Protein AF-A0A6P4EEZ5-F1 (afdb_monomer_lite)

InterPro domains:
  IPR006170 Pheromone/general odorant binding protein [PF01395] (22-118)
  IPR006170 Pheromone/general odorant binding protein [SM00708] (23-122)
  IPR036728 Pheromone/general odorant binding protein superfamily [G3DSA:1.10.238.20] (18-121)
  IPR036728 Pheromone/general odorant binding protein superfamily [SSF47565] (22-122)

Foldseek 3Di:
DDPVVVCVVVVVPVPPQDPLVVQLVVLCVVLVHDPVLLVCQVVDPDGDLSSLVSLVSSCVSLPQDDPQAGDVCSQCSNCVQWFDPVLSVVLCVQQNPQGDDPPDPRPSVSSSSSVVSNPPDDLVGTDPVVNVVVVVVVVVVPPPDDDDDDDDDDDDDDDDDDDDDDDDDDDDDDDDDDD

pLDDT: mean 77.02, std 21.99, range [36.16, 98.31]

Secondary structure (DSSP, 8-state):
--HHHHHHHHHT-TTS---HHHHHHHHHHHHT--HHHHHTTTS-SS--HHHHHHHHHHHHHTTSEETTEEPTTHHHHHHTTTB-HHHHHHHHHHHTT----TT---TTHHHHHHHHHGGG--GGGB-HHHHHHHHHHHHGGG-S-------------------PPPPPP----PPPP--

Organism: Drosophila rhopaloa (NCBI:txid1041015)

Radius of gyration: 24.43 Å; chains: 1; bounding box: 67×71×56 Å

Structure (mmCIF, N/CA/C/O backbone):
data_AF-A0A6P4EEZ5-F1
#
_entry.id   AF-A0A6P4EEZ5-F1
#
loop_
_atom_site.group_PDB
_atom_site.id
_atom_site.type_symbol
_atom_site.label_atom_id
_atom_site.label_alt_id
_atom_site.label_comp_id
_atom_site.label_asym_id
_atom_site.label_entity_id
_atom_site.label_seq_id
_atom_site.pdbx_PDB_ins_code
_atom_site.Cartn_x
_atom_site.Cartn_y
_atom_site.Cartn_z
_atom_site.occupancy
_atom_site.B_iso_or_equiv
_atom_site.auth_seq_id
_atom_site.auth_comp_id
_atom_site.auth_asym_id
_atom_site.auth_atom_id
_atom_site.pdbx_PDB_model_num
ATOM 1 N N . MET A 1 1 ? -27.548 -25.640 -14.235 1.00 50.53 1 MET A N 1
ATOM 2 C CA . MET A 1 1 ? -26.537 -24.608 -13.908 1.00 50.53 1 MET A CA 1
ATOM 3 C C . MET A 1 1 ? -26.253 -24.701 -12.419 1.00 50.53 1 MET A C 1
ATOM 5 O O . MET A 1 1 ? -27.187 -24.552 -11.645 1.00 50.53 1 MET A O 1
ATOM 9 N N . ASN A 1 2 ? -25.023 -25.046 -12.028 1.00 48.66 2 ASN A N 1
ATOM 10 C CA . ASN A 1 2 ? -24.656 -25.268 -10.624 1.00 48.66 2 ASN A CA 1
ATOM 11 C C . ASN A 1 2 ? -24.406 -23.929 -9.915 1.00 48.66 2 ASN A C 1
ATOM 13 O O . ASN A 1 2 ? -23.847 -23.016 -10.519 1.00 48.66 2 ASN A O 1
ATOM 17 N N . LEU A 1 3 ? -24.751 -23.828 -8.626 1.00 54.31 3 LEU A N 1
ATOM 18 C CA . LEU A 1 3 ? -24.449 -22.664 -7.771 1.00 54.31 3 LEU A CA 1
ATOM 19 C C . LEU A 1 3 ? -22.949 -22.304 -7.799 1.00 54.31 3 LEU A C 1
ATOM 21 O O . LEU A 1 3 ? -22.576 -21.135 -7.785 1.00 54.31 3 LEU A O 1
ATOM 25 N N . ILE A 1 4 ? -22.098 -23.321 -7.961 1.00 59.88 4 ILE A N 1
ATOM 26 C CA . ILE A 1 4 ? -20.649 -23.190 -8.141 1.00 59.88 4 ILE A CA 1
ATOM 27 C C . ILE A 1 4 ? -20.324 -22.366 -9.400 1.00 59.88 4 ILE A C 1
ATOM 29 O O . ILE A 1 4 ? -19.475 -21.486 -9.359 1.00 59.88 4 ILE A O 1
ATOM 33 N N . THR A 1 5 ? -21.050 -22.556 -10.505 1.00 54.12 5 THR A N 1
ATOM 34 C CA . THR A 1 5 ? -20.857 -21.779 -11.741 1.00 54.12 5 THR A CA 1
ATOM 35 C C . THR A 1 5 ? -21.289 -20.313 -11.579 1.00 54.12 5 THR A C 1
ATOM 37 O O . THR A 1 5 ? -20.698 -19.435 -12.201 1.00 54.12 5 THR A O 1
ATOM 40 N N . PHE A 1 6 ? -22.265 -20.023 -10.709 1.00 55.06 6 PHE A N 1
ATOM 41 C CA . PHE A 1 6 ? -22.667 -18.648 -10.374 1.00 55.06 6 PHE A CA 1
ATOM 42 C C . PHE A 1 6 ? -21.609 -17.929 -9.518 1.00 55.06 6 PHE A C 1
ATOM 44 O O . PHE A 1 6 ? -21.312 -16.765 -9.774 1.00 55.06 6 PHE A O 1
ATOM 51 N N . LEU A 1 7 ? -20.975 -18.627 -8.566 1.00 53.38 7 LEU A N 1
ATOM 52 C CA . LEU A 1 7 ? -19.874 -18.075 -7.762 1.00 53.38 7 LEU A CA 1
ATOM 53 C C . LEU A 1 7 ? -18.633 -17.767 -8.610 1.00 53.38 7 LEU A C 1
ATOM 55 O O . LEU A 1 7 ? -18.016 -16.719 -8.434 1.00 53.38 7 LEU A O 1
ATOM 59 N N . PHE A 1 8 ? -18.314 -18.618 -9.589 1.00 50.34 8 PHE A N 1
ATOM 60 C CA . PHE A 1 8 ? -17.212 -18.353 -10.519 1.00 50.34 8 PHE A CA 1
ATOM 61 C C . PHE A 1 8 ? -17.483 -17.154 -11.446 1.00 50.34 8 PHE A C 1
ATOM 63 O O . PHE A 1 8 ? -16.554 -16.413 -11.756 1.00 50.34 8 PHE A O 1
ATOM 70 N N . LEU A 1 9 ? -18.736 -16.897 -11.843 1.00 48.44 9 LEU A N 1
ATOM 71 C CA . LEU A 1 9 ? -19.080 -15.738 -12.680 1.00 48.44 9 LEU A CA 1
ATOM 72 C C . LEU A 1 9 ? -19.162 -14.418 -11.893 1.00 48.44 9 LEU A C 1
ATOM 74 O O . LEU A 1 9 ? -18.797 -13.378 -12.434 1.00 48.44 9 LEU A O 1
ATOM 78 N N . VAL A 1 10 ? -19.554 -14.441 -10.613 1.00 53.16 10 VAL A N 1
ATOM 79 C CA . VAL A 1 10 ? -19.489 -13.248 -9.742 1.00 53.16 10 VAL A CA 1
ATOM 80 C C . VAL A 1 10 ? -18.044 -12.965 -9.293 1.00 53.16 10 VAL A C 1
ATOM 82 O O . VAL A 1 10 ? -17.652 -11.805 -9.182 1.00 53.16 10 VAL A O 1
ATOM 85 N N . GLY A 1 11 ? -17.217 -14.004 -9.115 1.00 47.53 11 GLY A N 1
ATOM 86 C CA . GLY A 1 11 ? -15.805 -13.880 -8.728 1.00 47.53 11 GLY A CA 1
ATOM 87 C C . GLY A 1 11 ? -14.852 -13.460 -9.856 1.00 47.53 11 GLY A C 1
ATOM 88 O O . GLY A 1 11 ? -13.824 -12.843 -9.589 1.00 47.53 11 GLY A O 1
ATOM 89 N N . ALA A 1 12 ? -15.189 -13.728 -11.122 1.00 48.31 12 ALA A N 1
ATOM 90 C CA . ALA A 1 12 ? -14.338 -13.392 -12.272 1.00 48.31 12 ALA A CA 1
ATOM 91 C C . ALA A 1 12 ? -14.431 -11.918 -12.737 1.00 48.31 12 ALA A C 1
ATOM 93 O O . ALA A 1 12 ? -13.610 -11.473 -13.543 1.00 48.31 12 ALA A O 1
ATOM 94 N N . PHE A 1 13 ? -15.401 -11.139 -12.236 1.00 45.22 13 PHE A N 1
ATOM 95 C CA . PHE A 1 13 ? -15.775 -9.835 -12.809 1.00 45.22 13 PHE A CA 1
ATOM 96 C C . PHE A 1 13 ? -15.353 -8.580 -12.027 1.00 45.22 13 PHE A C 1
ATOM 98 O O . PHE A 1 13 ? -15.665 -7.475 -12.466 1.00 45.22 13 PHE A O 1
ATOM 105 N N . ARG A 1 14 ? -14.547 -8.674 -10.959 1.00 50.09 14 ARG A N 1
ATOM 106 C CA . ARG A 1 14 ? -13.771 -7.500 -10.487 1.00 50.09 14 ARG A CA 1
ATOM 107 C C . ARG A 1 14 ? -12.444 -7.353 -11.247 1.00 50.09 14 ARG A C 1
ATOM 109 O O . ARG A 1 14 ? -11.395 -7.106 -10.666 1.00 50.09 14 ARG A O 1
ATOM 116 N N . THR A 1 15 ? -12.475 -7.537 -12.566 1.00 49.34 15 THR A N 1
ATOM 117 C CA . THR A 1 15 ? -11.348 -7.243 -13.471 1.00 49.34 15 THR A CA 1
ATOM 118 C C . THR A 1 15 ? -11.545 -5.950 -14.268 1.00 49.34 15 THR A C 1
ATOM 120 O O . THR A 1 15 ? -10.726 -5.620 -15.123 1.00 49.34 15 THR A O 1
ATOM 123 N N . ALA A 1 16 ? -12.567 -5.151 -13.952 1.00 48.56 16 ALA A N 1
ATOM 124 C CA . ALA A 1 16 ? -12.625 -3.769 -14.407 1.00 48.56 16 ALA A CA 1
ATOM 125 C C . ALA A 1 16 ? -11.563 -2.959 -13.653 1.00 48.56 16 ALA A C 1
ATOM 127 O O . ALA A 1 16 ? -11.504 -3.035 -12.430 1.00 48.56 16 ALA A O 1
ATOM 128 N N . PHE A 1 17 ? -10.714 -2.249 -14.401 1.00 50.34 17 PHE A N 1
ATOM 129 C CA . PHE A 1 17 ? -9.753 -1.248 -13.933 1.00 50.34 17 PHE A CA 1
ATOM 130 C C . PHE A 1 17 ? -10.047 -0.769 -12.510 1.00 50.34 17 PHE A C 1
ATOM 132 O O . PHE A 1 17 ? -11.058 -0.107 -12.282 1.00 50.34 17 PHE A O 1
ATOM 139 N N . VAL A 1 18 ? -9.171 -1.107 -11.562 1.00 60.31 18 VAL A N 1
ATOM 140 C CA . VAL A 1 18 ? -9.249 -0.530 -10.224 1.00 60.31 18 VAL A CA 1
ATOM 141 C C . VAL A 1 18 ? -9.113 0.981 -10.399 1.00 60.31 18 VAL A C 1
ATOM 143 O O . VAL A 1 18 ? -8.042 1.489 -10.729 1.00 60.31 18 VAL A O 1
ATOM 146 N N . GLU A 1 19 ? -10.213 1.711 -10.235 1.00 77.38 19 GLU A N 1
ATOM 147 C CA . GLU A 1 19 ? -10.189 3.164 -10.129 1.00 77.38 19 GLU A CA 1
ATOM 148 C C . GLU A 1 19 ? -9.621 3.499 -8.749 1.00 77.38 19 GLU A C 1
ATOM 150 O O . GLU A 1 19 ? -10.358 3.812 -7.813 1.00 77.38 19 GLU A O 1
ATOM 155 N N . SER A 1 20 ? -8.295 3.408 -8.606 1.00 79.75 20 SER A N 1
ATOM 156 C CA . SER A 1 20 ? -7.600 3.603 -7.328 1.00 79.75 20 SER A CA 1
ATOM 157 C C . SER A 1 20 ? -7.954 4.944 -6.675 1.00 79.75 20 SER A C 1
ATOM 159 O O . SER A 1 20 ? -7.924 5.056 -5.456 1.00 79.75 20 SER A O 1
ATOM 161 N N . GLY A 1 21 ? -8.356 5.948 -7.466 1.00 87.94 21 GLY A N 1
ATOM 162 C CA . GLY A 1 21 ? -8.919 7.205 -6.966 1.00 87.94 21 GLY A CA 1
ATOM 163 C C . GLY A 1 21 ? -10.206 7.020 -6.151 1.00 87.94 21 GLY A C 1
ATOM 164 O O . GLY A 1 21 ? -10.257 7.474 -5.011 1.00 87.94 21 GLY A O 1
ATOM 165 N N . LYS A 1 22 ? -11.203 6.296 -6.679 1.00 93.00 22 LYS A N 1
ATOM 166 C CA . LYS A 1 22 ? -12.474 6.045 -5.976 1.00 93.00 22 LYS A CA 1
ATOM 167 C C . LYS A 1 22 ? -12.292 5.126 -4.773 1.00 93.00 22 LYS A C 1
ATOM 169 O O . LYS A 1 22 ? -12.893 5.360 -3.730 1.00 93.00 22 LYS A O 1
ATOM 174 N N . VAL A 1 23 ? -11.427 4.113 -4.890 1.00 95.38 23 VAL A N 1
ATOM 175 C CA . VAL A 1 23 ? -11.086 3.231 -3.759 1.00 95.38 23 VAL A CA 1
ATOM 176 C C . VAL A 1 23 ? -10.428 4.030 -2.634 1.00 95.38 23 VAL A C 1
ATOM 178 O O . VAL A 1 23 ? -10.790 3.866 -1.473 1.00 95.38 23 VAL A O 1
ATOM 181 N N . LYS A 1 24 ? -9.510 4.945 -2.973 1.00 95.50 24 LYS A N 1
ATOM 182 C CA . LYS A 1 24 ? -8.890 5.846 -1.997 1.00 95.50 24 LYS A CA 1
ATOM 183 C C . LYS A 1 24 ? -9.943 6.693 -1.283 1.00 95.50 24 LYS A C 1
ATOM 185 O O . LYS A 1 24 ? -9.951 6.716 -0.062 1.00 95.50 24 LYS A O 1
ATOM 190 N N . GLU A 1 25 ? -10.819 7.373 -2.021 1.00 97.12 25 GLU A N 1
ATOM 191 C CA . GLU A 1 25 ? -11.867 8.229 -1.439 1.00 97.12 25 GLU A CA 1
ATOM 192 C C . GLU A 1 25 ? -12.805 7.451 -0.512 1.00 97.12 25 GLU A C 1
ATOM 194 O O . GLU A 1 25 ? -13.090 7.899 0.597 1.00 97.12 25 GLU A O 1
ATOM 199 N N . MET A 1 26 ? -13.218 6.253 -0.930 1.00 97.75 26 MET A N 1
ATOM 200 C CA . MET A 1 26 ? -14.022 5.349 -0.114 1.00 97.75 26 MET A CA 1
ATOM 201 C C . MET A 1 26 ? -13.308 4.973 1.192 1.00 97.75 26 MET A C 1
ATOM 203 O O . MET A 1 26 ? -13.906 5.085 2.257 1.00 97.75 26 MET A O 1
ATOM 207 N N . CYS A 1 27 ? -12.038 4.566 1.132 1.00 98.19 27 CYS A N 1
ATOM 208 C CA . CYS A 1 27 ? -11.290 4.162 2.324 1.00 98.19 27 CYS A CA 1
ATOM 209 C C . CYS A 1 27 ? -10.972 5.337 3.260 1.00 98.19 27 CYS A C 1
ATOM 211 O O . CYS A 1 27 ? -11.015 5.168 4.474 1.00 98.19 27 CYS A O 1
ATOM 213 N N . LEU A 1 28 ? -10.700 6.534 2.722 1.00 98.31 28 LEU A N 1
ATOM 214 C CA . LEU A 1 28 ? -10.557 7.753 3.531 1.00 98.31 28 LEU A CA 1
ATOM 215 C C . LEU A 1 28 ? -11.840 8.021 4.333 1.00 98.31 28 LEU A C 1
ATOM 217 O O . LEU A 1 28 ? -11.790 8.237 5.543 1.00 98.31 28 LEU A O 1
ATOM 221 N N . ALA A 1 29 ? -12.996 7.947 3.664 1.00 98.25 29 ALA A N 1
ATOM 222 C CA . ALA A 1 29 ? -14.293 8.147 4.298 1.00 98.25 29 ALA A CA 1
ATOM 223 C C . ALA A 1 29 ? -14.627 7.049 5.322 1.00 98.25 29 ALA A C 1
ATOM 225 O O . ALA A 1 29 ? -15.136 7.363 6.395 1.00 98.25 29 ALA A O 1
ATOM 226 N N . GLN A 1 30 ? -14.325 5.784 5.010 1.00 98.06 30 GLN A N 1
ATOM 227 C CA . GLN A 1 30 ? -14.596 4.638 5.882 1.00 98.06 30 GLN A CA 1
ATOM 228 C C . GLN A 1 30 ? -13.853 4.741 7.218 1.00 98.06 30 GLN A C 1
ATOM 230 O O . GLN A 1 30 ? -14.453 4.547 8.271 1.00 98.06 30 GLN A O 1
ATOM 235 N N . GLU A 1 31 ? -12.565 5.076 7.176 1.00 98.00 31 GLU A N 1
ATOM 236 C CA . GLU A 1 31 ? -11.726 5.149 8.379 1.00 98.00 31 GLU A CA 1
ATOM 237 C C . GLU A 1 31 ? -11.803 6.521 9.070 1.00 98.00 31 GLU A C 1
ATOM 239 O O . GLU A 1 31 ? -11.319 6.705 10.190 1.00 98.00 31 GLU A O 1
ATOM 244 N N . GLY A 1 32 ? -12.447 7.498 8.422 1.00 97.62 32 GLY A N 1
ATOM 245 C CA . GLY A 1 32 ? -12.582 8.858 8.931 1.00 97.62 32 GLY A CA 1
ATOM 246 C C . GLY A 1 32 ? -11.236 9.571 9.030 1.00 97.62 32 GLY A C 1
ATOM 247 O O . GLY A 1 32 ? -10.960 10.191 10.057 1.00 97.62 32 GLY A O 1
ATOM 248 N N . VAL A 1 33 ? -10.417 9.445 7.980 1.00 97.62 33 VAL A N 1
ATOM 249 C CA . VAL A 1 33 ? -9.110 10.102 7.830 1.00 97.62 33 VAL A CA 1
ATOM 250 C C . VAL A 1 33 ? -9.059 10.930 6.549 1.00 97.62 33 VAL A C 1
ATOM 252 O O . VAL A 1 33 ? -9.776 10.691 5.576 1.00 97.62 33 VAL A O 1
ATOM 255 N N . THR A 1 34 ? -8.178 11.914 6.539 1.00 97.31 34 THR A N 1
ATOM 256 C CA . THR A 1 34 ? -7.909 12.813 5.418 1.00 97.31 34 THR A CA 1
ATOM 257 C C . THR A 1 34 ? -6.721 12.329 4.590 1.00 97.31 34 THR A C 1
ATOM 259 O O . THR A 1 34 ? -5.876 11.549 5.040 1.00 97.31 34 THR A O 1
ATOM 262 N N . ALA A 1 35 ? -6.624 12.811 3.349 1.00 95.50 35 ALA A N 1
ATOM 263 C CA . ALA A 1 35 ? -5.474 12.510 2.500 1.00 95.50 35 ALA A CA 1
ATOM 264 C C . ALA A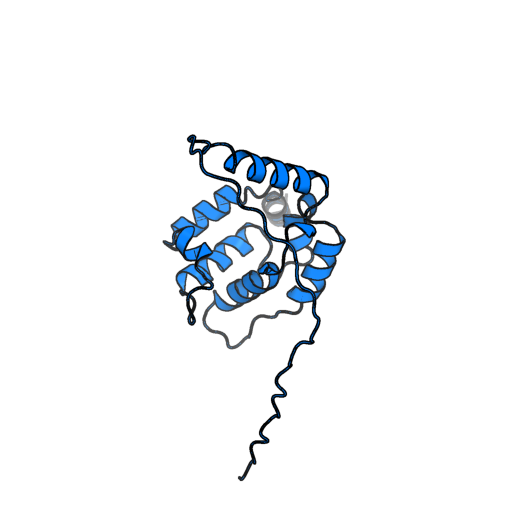 1 35 ? -4.169 13.078 3.090 1.00 95.50 35 ALA A C 1
ATOM 266 O O . ALA A 1 35 ? -3.097 12.497 2.912 1.00 95.50 35 ALA A O 1
ATOM 267 N N . GLU A 1 36 ? -4.263 14.204 3.794 1.00 94.56 36 GLU A N 1
ATOM 268 C CA . GLU A 1 36 ? -3.171 14.868 4.491 1.00 94.56 36 GLU A CA 1
ATOM 269 C C . GLU A 1 36 ? -2.635 14.016 5.643 1.00 94.56 36 GLU A C 1
ATOM 271 O O . GLU A 1 36 ? -1.420 13.855 5.742 1.00 94.56 36 GLU A O 1
ATOM 276 N N . GLU A 1 37 ? -3.507 13.414 6.455 1.00 94.62 37 GLU A N 1
ATOM 277 C CA . GLU A 1 37 ? -3.113 12.499 7.538 1.00 94.62 37 GLU A CA 1
ATOM 278 C C . GLU A 1 37 ? -2.392 11.261 6.988 1.00 94.62 37 GLU A C 1
ATOM 280 O O . GLU A 1 37 ? -1.296 10.927 7.440 1.00 94.62 37 GLU A O 1
ATOM 285 N N . VAL A 1 38 ? -2.926 10.644 5.928 1.00 94.62 38 VAL A N 1
ATOM 286 C CA . VAL A 1 38 ? -2.288 9.492 5.260 1.00 94.62 38 VAL A CA 1
ATOM 287 C C . VAL A 1 38 ? -0.930 9.860 4.648 1.00 94.62 38 VAL A C 1
ATOM 289 O O . VAL A 1 38 ? 0.008 9.055 4.644 1.00 94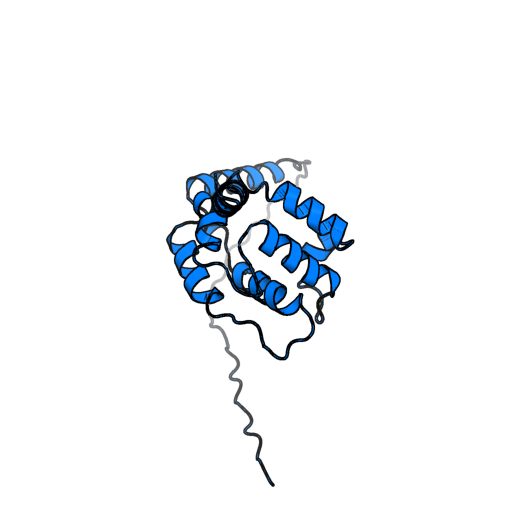.62 38 VAL A O 1
ATOM 292 N N . LYS A 1 39 ? -0.793 11.081 4.117 1.00 92.06 39 LYS A N 1
ATOM 293 C CA . LYS A 1 39 ? 0.475 11.591 3.573 1.00 92.06 39 LYS A CA 1
ATOM 294 C C . LYS A 1 39 ? 1.484 11.909 4.678 1.00 92.06 39 LYS A C 1
ATOM 296 O O . LYS A 1 39 ? 2.681 11.722 4.477 1.00 92.06 39 LYS A O 1
ATOM 301 N N . ALA A 1 40 ? 1.013 12.380 5.827 1.00 90.81 40 ALA A N 1
ATOM 302 C CA . ALA A 1 40 ? 1.827 12.723 6.988 1.00 90.81 40 ALA A CA 1
ATOM 303 C C . ALA A 1 40 ? 2.185 11.510 7.863 1.00 90.81 40 ALA A C 1
ATOM 305 O O . ALA A 1 40 ? 2.781 11.691 8.923 1.00 90.81 40 ALA A O 1
ATOM 306 N N . ARG A 1 41 ? 1.887 10.282 7.418 1.00 89.88 41 ARG A N 1
ATOM 307 C CA . ARG A 1 41 ? 2.106 9.039 8.176 1.00 89.88 41 ARG A CA 1
ATOM 308 C C . ARG A 1 41 ? 3.538 8.831 8.699 1.00 89.88 41 ARG A C 1
ATOM 310 O O . ARG A 1 41 ? 3.726 8.100 9.658 1.00 89.88 41 ARG A O 1
ATOM 317 N N . HIS A 1 42 ? 4.538 9.482 8.099 1.00 86.06 42 HIS A N 1
ATOM 318 C CA . HIS A 1 42 ? 5.951 9.423 8.515 1.00 86.06 42 HIS A CA 1
ATOM 319 C C . HIS A 1 42 ? 6.343 10.443 9.582 1.00 86.06 42 HIS A C 1
ATOM 321 O O . HIS A 1 42 ? 7.465 10.418 10.077 1.00 86.06 42 HIS A O 1
ATOM 327 N N . HIS A 1 43 ? 5.467 11.397 9.891 1.00 83.88 43 HIS A N 1
ATOM 328 C CA . HIS A 1 43 ? 5.772 12.476 10.827 1.00 83.88 43 HIS A CA 1
ATOM 329 C C . HIS A 1 43 ? 5.507 12.089 12.286 1.00 83.88 43 HIS A C 1
ATOM 331 O O . HIS A 1 43 ? 5.793 12.879 13.183 1.00 83.88 43 HIS A O 1
ATOM 337 N N . GLN A 1 44 ? 4.957 10.899 12.528 1.00 76.81 44 GLN A N 1
ATOM 338 C CA . GLN A 1 44 ? 4.636 10.394 13.856 1.00 76.81 44 GLN A CA 1
ATOM 339 C C . GLN A 1 44 ? 5.493 9.166 14.165 1.00 76.81 44 GLN A C 1
ATOM 341 O O . GLN A 1 44 ? 5.663 8.294 13.318 1.00 76.81 44 GLN A O 1
ATOM 346 N N . GLU A 1 45 ? 6.026 9.100 15.387 1.00 79.62 45 GLU A N 1
ATOM 347 C CA . GLU A 1 45 ? 6.771 7.928 15.875 1.00 79.62 45 GLU A CA 1
ATOM 348 C C . GLU A 1 45 ? 5.845 6.720 16.076 1.00 79.62 45 GLU A C 1
ATOM 350 O O . GLU A 1 45 ? 6.236 5.582 15.829 1.00 79.62 45 GLU A O 1
ATOM 355 N N . ILE A 1 46 ? 4.597 6.982 16.474 1.00 84.81 46 ILE A N 1
ATOM 356 C CA . ILE A 1 46 ? 3.539 5.985 16.619 1.00 84.81 46 ILE A CA 1
ATOM 357 C C . ILE A 1 46 ? 2.486 6.271 15.543 1.00 84.81 46 ILE A C 1
ATOM 359 O O . ILE A 1 46 ? 1.877 7.343 15.592 1.00 84.81 46 ILE A O 1
ATOM 363 N N . PRO A 1 47 ? 2.263 5.360 14.580 1.00 87.12 47 PRO A N 1
ATOM 364 C CA . PRO A 1 47 ? 1.263 5.561 13.538 1.00 87.12 47 PRO A CA 1
ATOM 365 C C . PRO A 1 47 ? -0.159 5.630 14.107 1.00 87.12 47 PRO A C 1
ATOM 367 O O . PRO A 1 47 ? -0.528 4.825 14.964 1.00 87.12 47 PRO A O 1
ATOM 370 N N . ASP A 1 48 ? -0.977 6.549 13.589 1.00 93.06 48 ASP A N 1
ATOM 371 C CA . ASP A 1 48 ? -2.408 6.602 13.900 1.00 93.06 48 ASP A CA 1
ATOM 372 C C . ASP A 1 48 ? -3.102 5.279 13.488 1.00 93.06 48 ASP A C 1
ATOM 374 O O . ASP A 1 48 ? -3.006 4.879 12.319 1.00 93.06 48 ASP A O 1
ATOM 378 N N . PRO A 1 49 ? -3.830 4.598 14.400 1.00 96.00 49 PRO A N 1
ATOM 379 C CA . PRO A 1 49 ? -4.527 3.347 14.094 1.00 96.00 49 PRO A CA 1
ATOM 380 C C . PRO A 1 49 ? -5.472 3.432 12.888 1.00 96.00 49 PRO A C 1
ATOM 382 O O . PRO A 1 49 ? -5.552 2.493 12.097 1.00 96.00 49 PRO A O 1
ATOM 385 N N . LYS A 1 50 ? -6.149 4.567 12.686 1.00 97.25 50 LYS A N 1
ATOM 386 C CA . LYS A 1 50 ? -7.043 4.768 11.538 1.00 97.25 50 LYS A CA 1
ATOM 387 C C . LYS A 1 50 ? -6.271 4.882 10.232 1.00 97.25 50 LYS A C 1
ATOM 389 O O . LYS A 1 50 ? -6.715 4.373 9.206 1.00 97.25 50 LYS A O 1
ATOM 394 N N . VAL A 1 51 ? -5.094 5.509 10.258 1.00 96.75 51 VAL A N 1
ATOM 395 C CA . VAL A 1 51 ? -4.217 5.578 9.080 1.00 96.75 51 VAL A CA 1
ATOM 396 C C . VAL A 1 51 ? -3.718 4.181 8.707 1.00 96.75 51 VAL A C 1
ATOM 398 O O . VAL A 1 51 ? -3.692 3.848 7.523 1.00 96.75 51 VAL A O 1
ATOM 401 N N . LYS A 1 52 ? -3.402 3.321 9.683 1.00 96.50 52 LYS A N 1
ATOM 402 C CA . LYS A 1 52 ? -3.075 1.908 9.412 1.00 96.50 52 LYS A CA 1
ATOM 403 C C . LYS A 1 52 ? -4.250 1.183 8.755 1.00 96.50 52 LYS A C 1
ATOM 405 O O . LYS A 1 52 ? -4.080 0.534 7.722 1.00 96.50 52 LYS A O 1
ATOM 410 N N . CYS A 1 53 ? -5.453 1.338 9.305 1.00 98.19 53 CYS A N 1
ATOM 411 C CA . CYS A 1 53 ? -6.646 0.693 8.757 1.00 98.19 53 CYS A CA 1
ATOM 412 C C . CYS A 1 53 ? -7.055 1.236 7.383 1.00 98.19 53 CYS A C 1
ATOM 414 O O . CYS A 1 53 ? -7.574 0.480 6.558 1.00 98.19 53 CYS A O 1
ATOM 416 N N . PHE A 1 54 ? -6.700 2.482 7.058 1.00 98.06 54 PHE A N 1
ATOM 417 C CA . PHE A 1 54 ? -6.836 2.995 5.697 1.00 98.06 54 PHE A CA 1
ATOM 418 C C . PHE A 1 54 ? -6.028 2.149 4.702 1.00 98.06 54 PHE A C 1
ATOM 420 O O . PHE A 1 54 ? -6.553 1.788 3.647 1.00 98.06 54 PHE A O 1
ATOM 427 N N . PHE A 1 55 ? -4.786 1.771 5.034 1.00 97.25 55 PHE A N 1
ATOM 428 C CA . PHE A 1 55 ? -3.974 0.917 4.159 1.00 97.25 55 PHE A CA 1
ATOM 429 C C . PHE A 1 55 ? -4.529 -0.491 4.037 1.00 97.25 55 PHE A C 1
ATOM 431 O O . PHE A 1 55 ? -4.493 -1.047 2.942 1.00 97.25 55 PHE A O 1
ATOM 438 N N . ARG A 1 56 ? -5.117 -1.042 5.102 1.00 97.88 56 ARG A N 1
ATOM 439 C CA . ARG A 1 56 ? -5.868 -2.296 5.000 1.00 97.88 56 ARG A CA 1
ATOM 440 C C . ARG A 1 56 ? -6.992 -2.189 3.976 1.00 97.88 56 ARG A C 1
ATOM 442 O O . ARG A 1 56 ? -6.982 -2.922 2.989 1.00 97.88 56 ARG A O 1
ATOM 449 N N . CYS A 1 57 ? -7.903 -1.234 4.169 1.00 98.25 57 CYS A N 1
ATOM 450 C CA . CYS A 1 57 ? -9.024 -1.013 3.259 1.00 98.25 57 CYS A CA 1
ATOM 451 C C . CYS A 1 57 ? -8.543 -0.836 1.815 1.00 98.25 57 CYS A C 1
ATOM 453 O O . CYS A 1 57 ? -9.065 -1.464 0.890 1.00 98.25 57 CYS A O 1
ATOM 455 N N . PHE A 1 58 ? -7.530 0.008 1.618 1.00 97.44 58 PHE A N 1
ATOM 456 C CA . PHE A 1 58 ? -7.047 0.361 0.294 1.00 97.44 58 PHE A CA 1
ATOM 457 C C . PHE A 1 58 ? -6.383 -0.828 -0.405 1.00 97.44 58 PHE A C 1
ATOM 459 O O . PHE A 1 58 ? -6.756 -1.158 -1.530 1.00 97.44 58 PHE A O 1
ATOM 466 N N . LEU A 1 59 ? -5.434 -1.497 0.255 1.00 96.69 59 LEU A N 1
ATOM 467 C CA . LEU A 1 59 ? -4.653 -2.577 -0.347 1.00 96.69 59 LEU A CA 1
ATOM 468 C C . LEU A 1 59 ? -5.490 -3.833 -0.629 1.00 96.69 59 LEU A C 1
ATOM 470 O O . LEU A 1 59 ? -5.267 -4.486 -1.651 1.00 96.69 59 LEU A O 1
ATOM 474 N N . GLU A 1 60 ? -6.484 -4.139 0.209 1.00 96.50 60 GLU A N 1
ATOM 475 C CA . GLU A 1 60 ? -7.446 -5.217 -0.057 1.00 96.50 60 GLU A CA 1
ATOM 476 C C . GLU A 1 60 ? -8.332 -4.882 -1.273 1.00 96.50 60 GLU A C 1
ATOM 478 O O . GLU A 1 60 ? -8.483 -5.692 -2.188 1.00 96.50 60 GLU A O 1
ATOM 483 N N . ASN A 1 61 ? -8.871 -3.657 -1.359 1.00 95.88 61 ASN A N 1
ATOM 484 C CA . ASN A 1 61 ? -9.795 -3.288 -2.441 1.00 95.88 61 ASN A CA 1
ATOM 485 C C . ASN A 1 61 ? -9.127 -3.120 -3.810 1.00 95.88 61 ASN A C 1
ATOM 487 O O . ASN A 1 61 ? -9.781 -3.334 -4.834 1.00 95.88 61 ASN A O 1
ATOM 491 N N . ILE A 1 62 ? -7.842 -2.757 -3.852 1.00 94.19 62 ILE A N 1
ATOM 492 C CA . ILE A 1 62 ? -7.073 -2.766 -5.105 1.00 94.19 62 ILE A CA 1
ATOM 493 C C . ILE A 1 62 ? -6.556 -4.168 -5.469 1.00 94.19 62 ILE A C 1
ATOM 495 O O . ILE A 1 62 ? -6.007 -4.346 -6.556 1.00 94.19 62 ILE A O 1
ATOM 499 N N . GLY A 1 63 ? -6.750 -5.162 -4.594 1.00 93.44 63 GLY A N 1
ATOM 500 C CA . GLY A 1 63 ? -6.374 -6.556 -4.824 1.00 93.44 63 GLY A CA 1
ATOM 501 C C . GLY A 1 63 ? -4.887 -6.851 -4.633 1.00 93.44 63 GLY A C 1
ATOM 502 O O . GLY A 1 63 ? -4.382 -7.790 -5.249 1.00 93.44 63 GLY A O 1
ATOM 503 N N . LEU A 1 64 ? -4.184 -6.049 -3.827 1.00 94.69 64 LEU A N 1
ATOM 504 C CA . LEU A 1 64 ? -2.798 -6.326 -3.443 1.00 94.69 64 LEU A CA 1
ATOM 505 C C . LEU A 1 64 ? -2.723 -7.264 -2.234 1.00 94.69 64 LEU A C 1
ATOM 507 O O . LEU A 1 64 ? -1.781 -8.046 -2.133 1.00 94.69 64 LEU A O 1
ATOM 511 N N . LEU A 1 65 ? -3.714 -7.197 -1.344 1.00 96.25 65 LEU A N 1
ATOM 512 C CA . LEU A 1 65 ? -3.824 -8.044 -0.160 1.00 96.25 65 LEU A CA 1
ATOM 513 C C . LEU A 1 65 ? -5.113 -8.865 -0.171 1.00 96.25 65 LEU A C 1
ATOM 515 O 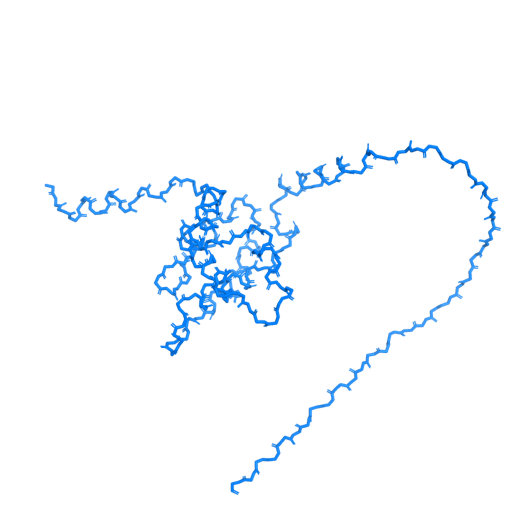O . LEU A 1 65 ? -6.148 -8.405 -0.653 1.00 96.25 65 LEU A O 1
ATOM 519 N N . ALA A 1 66 ? -5.042 -10.061 0.401 1.00 95.00 66 ALA A N 1
ATOM 520 C CA . ALA A 1 66 ? -6.189 -10.877 0.779 1.00 95.00 66 ALA A CA 1
ATOM 521 C C . ALA A 1 66 ? -5.785 -11.754 1.969 1.00 95.00 66 ALA A C 1
ATOM 523 O O . ALA A 1 66 ? -4.668 -12.258 1.991 1.00 95.00 66 ALA A O 1
ATOM 524 N N . ASP A 1 67 ? -6.668 -11.914 2.957 1.00 93.31 67 ASP A N 1
ATOM 525 C CA . ASP A 1 67 ? -6.473 -12.835 4.088 1.00 93.31 67 ASP A CA 1
ATOM 526 C C . ASP A 1 67 ? -5.123 -12.681 4.826 1.00 93.31 67 ASP A C 1
ATOM 528 O O . ASP A 1 67 ? -4.498 -13.662 5.214 1.00 93.31 67 ASP A O 1
ATOM 532 N N . ASN A 1 68 ? -4.670 -11.436 5.040 1.00 94.38 68 ASN A N 1
ATOM 533 C CA . ASN A 1 68 ? -3.356 -11.115 5.626 1.00 94.38 68 ASN A CA 1
ATOM 534 C C . ASN A 1 68 ? -2.153 -11.683 4.850 1.00 94.38 68 ASN A C 1
ATOM 536 O O . ASN A 1 68 ? -1.080 -11.914 5.410 1.00 94.38 68 ASN A O 1
ATOM 540 N N . GLU A 1 69 ? -2.305 -11.835 3.538 1.00 95.81 69 GLU A N 1
ATOM 541 C CA . GLU A 1 69 ? -1.239 -12.201 2.618 1.00 95.81 69 GLU A CA 1
ATOM 542 C C . GLU A 1 69 ? -1.176 -11.228 1.439 1.00 95.81 69 GLU A C 1
ATOM 544 O O . GLU A 1 69 ? -2.184 -10.667 1.000 1.00 95.81 69 GLU A O 1
ATOM 549 N N . ILE A 1 70 ? 0.032 -11.035 0.902 1.00 96.19 70 ILE A N 1
ATOM 550 C CA . ILE A 1 70 ? 0.201 -10.356 -0.383 1.00 96.19 70 ILE A CA 1
ATOM 551 C C . ILE A 1 70 ? -0.223 -11.319 -1.487 1.00 96.19 70 ILE A C 1
ATOM 553 O O . ILE A 1 70 ? 0.313 -12.423 -1.596 1.00 96.19 70 ILE A O 1
ATOM 557 N N . VAL A 1 71 ? -1.162 -10.884 -2.326 1.00 95.44 71 VAL A N 1
ATOM 558 C CA . VAL A 1 71 ? -1.646 -11.669 -3.463 1.00 95.44 71 VAL A CA 1
ATOM 559 C C . VAL A 1 71 ? -0.491 -11.866 -4.453 1.00 95.44 71 VAL A C 1
ATOM 561 O O . VAL A 1 71 ? 0.051 -10.872 -4.948 1.00 95.44 71 VAL A O 1
ATOM 564 N N . PRO A 1 72 ? -0.116 -13.112 -4.802 1.00 92.69 72 PRO A N 1
ATOM 565 C CA . PRO A 1 72 ? 0.943 -13.367 -5.776 1.00 92.69 72 PRO A CA 1
ATOM 566 C C . PRO A 1 72 ? 0.671 -12.670 -7.117 1.00 92.69 72 PRO A C 1
ATOM 568 O O . PRO A 1 72 ? -0.408 -12.812 -7.695 1.00 92.69 72 PRO A O 1
ATOM 571 N N . GLY A 1 73 ? 1.637 -11.886 -7.604 1.00 92.62 73 GLY A N 1
ATOM 572 C CA . GLY A 1 73 ? 1.498 -11.074 -8.821 1.00 92.62 73 GLY A CA 1
ATOM 573 C C . GLY A 1 73 ? 0.504 -9.907 -8.709 1.00 92.62 73 GLY A C 1
ATOM 574 O O . GLY A 1 73 ? 0.220 -9.235 -9.705 1.00 92.62 73 GLY A O 1
ATOM 575 N N . GLY A 1 74 ? -0.052 -9.647 -7.520 1.00 92.56 74 GLY A N 1
ATOM 576 C CA . GLY A 1 74 ? -0.970 -8.537 -7.271 1.00 92.56 74 GLY A CA 1
ATOM 577 C C . GLY A 1 74 ? -0.309 -7.184 -7.530 1.00 92.56 74 GLY A C 1
ATOM 578 O O . GLY A 1 74 ? -0.920 -6.307 -8.143 1.00 92.56 74 GLY A O 1
ATOM 579 N N . PHE A 1 75 ? 0.967 -7.037 -7.160 1.00 94.25 75 PHE A N 1
ATOM 580 C CA . PHE A 1 75 ? 1.722 -5.807 -7.386 1.00 94.25 75 PHE A CA 1
ATOM 581 C C . PHE A 1 75 ? 1.911 -5.534 -8.881 1.00 94.25 75 PHE A C 1
ATOM 583 O O . PHE A 1 75 ? 1.524 -4.464 -9.365 1.00 94.25 75 PHE A O 1
ATOM 590 N N . ALA A 1 76 ? 2.386 -6.527 -9.641 1.00 94.12 76 ALA A N 1
ATOM 591 C CA . ALA A 1 76 ? 2.463 -6.459 -11.099 1.00 94.12 76 ALA A CA 1
ATOM 592 C C . ALA A 1 76 ? 1.106 -6.137 -11.750 1.00 94.12 76 ALA A C 1
ATOM 594 O O . ALA A 1 76 ? 1.024 -5.315 -12.665 1.00 94.12 76 ALA A O 1
ATOM 595 N N . LYS A 1 77 ? 0.014 -6.738 -11.265 1.00 92.81 77 LYS A N 1
ATOM 596 C CA . LYS A 1 77 ? -1.337 -6.508 -11.799 1.00 92.81 77 LYS A CA 1
ATOM 597 C C . LYS A 1 77 ? -1.816 -5.068 -11.592 1.00 92.81 77 LYS A C 1
ATOM 599 O O . LYS A 1 77 ? -2.420 -4.497 -12.502 1.00 92.81 77 LYS A O 1
ATOM 604 N N . VAL A 1 78 ? -1.558 -4.489 -10.420 1.00 91.75 78 VAL A N 1
ATOM 605 C CA . VAL A 1 78 ? -1.984 -3.122 -10.077 1.00 91.75 78 VAL A CA 1
ATOM 606 C C . VAL A 1 78 ? -1.088 -2.077 -10.744 1.00 91.75 78 VAL A C 1
ATOM 608 O O . VAL A 1 78 ? -1.587 -1.116 -11.330 1.00 91.75 78 VAL A O 1
ATOM 611 N N . PHE A 1 79 ? 0.232 -2.266 -10.697 1.00 91.69 79 PHE A N 1
ATOM 612 C CA . PHE A 1 79 ? 1.202 -1.232 -11.064 1.00 91.69 79 PHE A CA 1
ATOM 613 C C . PHE A 1 79 ? 1.941 -1.487 -12.377 1.00 91.69 79 PHE A C 1
ATOM 615 O O . PHE A 1 79 ? 2.649 -0.599 -12.847 1.00 91.69 79 PHE A O 1
ATOM 622 N N . GLY A 1 8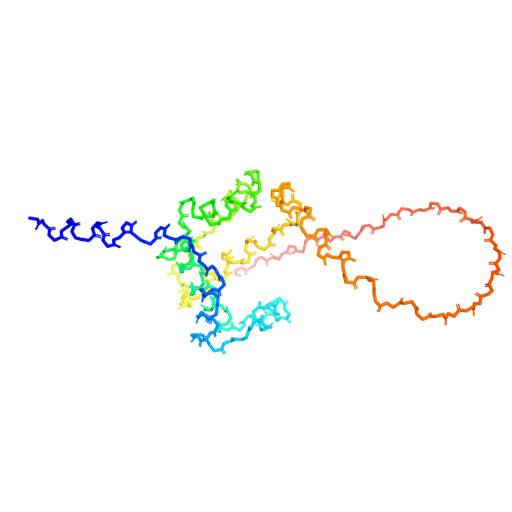0 ? 1.754 -2.636 -13.028 1.00 91.50 80 GLY A N 1
ATOM 623 C CA . GLY A 1 80 ? 2.523 -3.030 -14.213 1.00 91.50 80 GLY A CA 1
ATOM 624 C C . GLY A 1 80 ? 2.382 -2.085 -15.407 1.00 91.50 80 GLY A C 1
ATOM 625 O O . GLY A 1 80 ? 3.285 -1.998 -16.229 1.00 91.50 80 GLY A O 1
ATOM 626 N N . LYS A 1 81 ? 1.300 -1.301 -15.501 1.00 91.12 81 LYS A N 1
ATOM 627 C CA . LYS A 1 81 ? 1.156 -0.258 -16.540 1.00 91.12 81 LYS A CA 1
ATOM 628 C C . LYS A 1 81 ? 1.939 1.025 -16.231 1.00 91.12 81 LYS A C 1
ATOM 630 O O . LYS A 1 81 ? 2.136 1.844 -17.126 1.00 91.12 81 LYS A O 1
ATOM 635 N N . ILE A 1 82 ? 2.350 1.203 -14.977 1.00 91.38 82 ILE A N 1
ATOM 636 C CA . ILE A 1 82 ? 2.955 2.425 -14.441 1.00 91.38 82 ILE A CA 1
ATOM 637 C C . ILE A 1 82 ? 4.455 2.240 -14.216 1.00 91.38 82 ILE A C 1
ATOM 639 O O . ILE A 1 82 ? 5.243 3.100 -14.607 1.00 91.38 82 ILE A O 1
ATOM 643 N N . LEU A 1 83 ? 4.841 1.118 -13.614 1.00 93.56 83 LEU A N 1
ATOM 644 C CA . LEU A 1 83 ? 6.216 0.800 -13.246 1.00 93.56 83 LEU A CA 1
ATOM 645 C C . LEU A 1 83 ? 6.911 -0.038 -14.322 1.00 93.56 83 LEU A C 1
ATOM 647 O O . LEU A 1 83 ? 6.253 -0.750 -15.086 1.00 93.56 83 LEU A O 1
ATOM 651 N N . SER A 1 84 ? 8.235 0.086 -14.399 1.00 95.56 84 SER A N 1
ATOM 652 C CA . SER A 1 84 ? 9.069 -0.787 -15.224 1.00 95.56 84 SER A CA 1
ATOM 653 C C . SER A 1 84 ? 9.076 -2.212 -14.673 1.00 95.56 84 SER A C 1
ATOM 655 O O . SER A 1 84 ? 8.824 -2.425 -13.486 1.00 95.56 84 SER A O 1
ATOM 657 N N . ASP A 1 85 ? 9.368 -3.184 -15.534 1.00 95.69 85 ASP A N 1
ATOM 658 C CA . ASP A 1 85 ? 9.355 -4.595 -15.143 1.00 95.69 85 ASP A CA 1
ATOM 659 C C . ASP A 1 85 ? 10.432 -4.877 -14.077 1.00 95.69 85 ASP A C 1
ATOM 661 O O . ASP A 1 85 ? 10.168 -5.589 -13.113 1.00 95.69 85 ASP A O 1
ATOM 665 N N . GLU A 1 86 ? 11.586 -4.201 -14.151 1.00 95.69 86 GLU A N 1
ATOM 666 C CA . GLU A 1 86 ? 12.654 -4.306 -13.145 1.00 95.69 86 GLU A CA 1
ATOM 667 C C . GLU A 1 86 ? 12.221 -3.762 -11.775 1.00 95.69 86 GLU A C 1
ATOM 669 O O . GLU A 1 86 ? 12.622 -4.271 -10.728 1.00 95.69 86 GLU A O 1
ATOM 674 N N . ALA A 1 87 ? 11.404 -2.704 -11.755 1.00 96.00 87 ALA A N 1
ATOM 675 C CA . ALA A 1 87 ? 10.879 -2.158 -10.511 1.00 96.00 87 ALA A CA 1
ATOM 676 C C . ALA A 1 87 ? 9.818 -3.071 -9.888 1.00 96.00 87 ALA A C 1
ATOM 678 O O . ALA A 1 87 ? 9.797 -3.200 -8.665 1.00 96.00 87 ALA A O 1
ATOM 679 N N . ILE A 1 88 ? 8.972 -3.699 -10.713 1.00 96.56 88 ILE A N 1
ATOM 680 C CA . ILE A 1 88 ? 8.013 -4.716 -10.266 1.00 96.56 88 ILE A CA 1
ATOM 681 C C . ILE A 1 88 ? 8.754 -5.901 -9.648 1.00 96.56 88 ILE A C 1
ATOM 683 O O . ILE A 1 88 ? 8.473 -6.242 -8.504 1.00 96.56 88 ILE A O 1
ATOM 687 N N . GLU A 1 89 ? 9.726 -6.475 -10.362 1.00 95.94 89 GLU A N 1
ATOM 688 C CA . GLU A 1 89 ? 10.484 -7.644 -9.902 1.00 95.94 89 GLU A CA 1
ATOM 689 C C . GLU A 1 89 ? 11.194 -7.371 -8.574 1.00 95.94 89 GLU A C 1
ATOM 691 O O . GLU A 1 89 ? 11.026 -8.126 -7.618 1.00 95.94 89 GLU A O 1
ATOM 696 N N . ARG A 1 90 ? 11.912 -6.245 -8.476 1.00 95.06 90 ARG A N 1
ATOM 697 C CA . ARG A 1 90 ? 12.579 -5.832 -7.234 1.00 95.06 90 ARG A CA 1
ATOM 698 C C . ARG A 1 90 ? 11.597 -5.712 -6.069 1.00 95.06 90 ARG A C 1
ATOM 700 O O . ARG A 1 90 ? 11.865 -6.212 -4.985 1.00 95.06 90 ARG A O 1
ATOM 707 N N . MET A 1 91 ? 10.469 -5.038 -6.280 1.00 95.31 91 MET A N 1
ATOM 708 C CA . MET A 1 91 ? 9.483 -4.804 -5.224 1.00 95.31 91 MET A CA 1
ATOM 709 C C . MET A 1 91 ? 8.789 -6.093 -4.785 1.00 95.31 91 MET A C 1
ATOM 711 O O . MET A 1 91 ? 8.596 -6.305 -3.592 1.00 95.31 91 MET A O 1
ATOM 715 N N . GLU A 1 92 ? 8.444 -6.975 -5.722 1.00 94.12 92 GLU A N 1
ATOM 716 C CA . GLU A 1 92 ? 7.879 -8.283 -5.388 1.00 94.12 92 GLU A CA 1
ATOM 717 C C . GLU A 1 92 ? 8.902 -9.164 -4.659 1.00 94.12 92 GLU A C 1
ATOM 719 O O . GLU A 1 92 ? 8.536 -9.846 -3.703 1.00 94.12 92 GLU A O 1
ATOM 724 N N . GLN A 1 93 ? 10.179 -9.116 -5.044 1.00 94.19 93 GLN A N 1
ATOM 725 C CA . GLN A 1 93 ? 11.248 -9.828 -4.346 1.00 94.19 93 GLN A CA 1
ATOM 726 C C . GLN A 1 93 ? 11.437 -9.320 -2.909 1.00 94.19 93 GLN A C 1
ATOM 728 O O . GLN A 1 93 ? 11.532 -10.129 -1.985 1.00 94.19 93 GLN A O 1
ATOM 733 N N . ASP A 1 94 ? 11.471 -8.001 -2.719 1.00 92.19 94 ASP A N 1
ATOM 734 C CA . ASP A 1 94 ? 11.740 -7.386 -1.418 1.00 92.19 94 ASP A CA 1
ATOM 735 C C . ASP A 1 94 ? 10.526 -7.488 -0.476 1.00 92.19 94 ASP A C 1
ATOM 737 O O . ASP A 1 94 ? 10.668 -7.846 0.696 1.00 92.19 94 ASP A O 1
ATOM 741 N N . CYS A 1 95 ? 9.314 -7.216 -0.973 1.00 95.50 95 CYS A N 1
ATOM 742 C CA . CYS A 1 95 ? 8.127 -7.066 -0.129 1.00 95.50 95 CYS A CA 1
ATOM 743 C C . CYS A 1 95 ? 7.324 -8.355 0.076 1.00 95.50 95 CYS A C 1
ATOM 745 O O . CYS A 1 95 ? 6.711 -8.509 1.133 1.00 95.50 95 CYS A O 1
ATOM 747 N N . ASN A 1 96 ? 7.350 -9.326 -0.849 1.00 93.56 96 ASN A N 1
ATOM 748 C CA . ASN A 1 96 ? 6.599 -10.585 -0.666 1.00 93.56 96 ASN A CA 1
ATOM 749 C C . ASN A 1 96 ? 7.185 -11.491 0.434 1.00 93.56 96 ASN A C 1
ATOM 751 O O . ASN A 1 96 ? 6.555 -12.478 0.839 1.00 93.56 96 ASN A O 1
ATOM 755 N N . ALA A 1 97 ? 8.379 -11.158 0.930 1.00 92.69 97 ALA A N 1
ATOM 756 C CA . ALA A 1 97 ? 8.994 -11.794 2.087 1.00 92.69 97 ALA A CA 1
ATOM 757 C C . ALA A 1 97 ? 8.301 -11.429 3.414 1.00 92.69 97 ALA A C 1
ATOM 759 O O . ALA A 1 97 ? 8.431 -12.176 4.385 1.00 92.69 97 ALA A O 1
ATOM 760 N N . ILE A 1 98 ? 7.551 -10.322 3.468 1.00 94.19 98 ILE A N 1
ATOM 761 C CA . ILE A 1 98 ? 6.816 -9.902 4.667 1.00 94.19 98 ILE A CA 1
ATOM 762 C C . ILE A 1 98 ? 5.667 -10.882 4.919 1.00 94.19 98 ILE A C 1
ATOM 764 O O . ILE A 1 98 ? 4.914 -11.236 4.009 1.00 94.19 98 ILE A O 1
ATOM 768 N N . LYS A 1 99 ? 5.531 -11.319 6.172 1.00 95.06 99 LYS A N 1
ATOM 769 C CA . LYS A 1 99 ? 4.461 -12.204 6.644 1.00 95.06 99 LYS A CA 1
ATOM 770 C C . LYS A 1 99 ? 3.763 -11.569 7.836 1.00 95.06 99 LYS A C 1
ATOM 772 O O . LYS A 1 99 ? 4.404 -10.867 8.615 1.00 95.06 99 LYS A O 1
ATOM 777 N N . ALA A 1 100 ? 2.464 -11.818 7.962 1.00 95.88 100 ALA A N 1
ATOM 778 C CA . ALA A 1 100 ? 1.720 -11.436 9.150 1.00 95.88 100 ALA A CA 1
ATOM 779 C C . ALA A 1 100 ? 2.265 -12.184 10.376 1.00 95.88 100 ALA A C 1
ATOM 781 O O . ALA A 1 100 ? 2.570 -13.377 10.293 1.00 95.88 100 ALA A 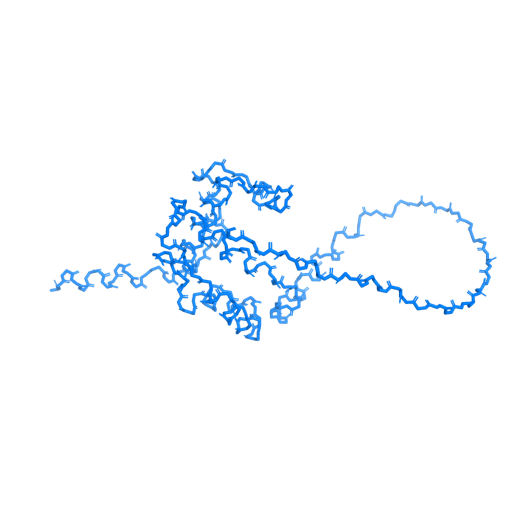O 1
ATOM 782 N N . ASP A 1 101 ? 2.388 -11.489 11.506 1.00 96.38 101 ASP A N 1
ATOM 783 C CA . ASP A 1 101 ? 2.677 -12.133 12.786 1.00 96.38 101 ASP A CA 1
ATOM 784 C C . ASP A 1 101 ? 1.385 -12.793 13.299 1.00 96.38 101 ASP A C 1
ATOM 786 O O . ASP A 1 101 ? 0.378 -12.103 13.466 1.00 96.38 101 ASP A O 1
ATOM 790 N N . PRO A 1 102 ? 1.373 -14.114 13.557 1.00 94.50 102 PRO A N 1
ATOM 791 C CA . PRO A 1 102 ? 0.181 -14.805 14.048 1.00 94.50 102 PRO A CA 1
ATOM 792 C C . PRO A 1 102 ? -0.267 -14.361 15.451 1.00 94.50 102 PRO A C 1
ATOM 794 O O . PRO A 1 102 ? -1.373 -14.708 15.861 1.00 94.50 102 PRO A O 1
ATOM 797 N N . ASN A 1 103 ? 0.573 -13.640 16.198 1.00 96.38 103 ASN A N 1
ATOM 798 C CA . ASN A 1 103 ? 0.255 -13.122 17.531 1.00 96.38 103 ASN A CA 1
ATOM 799 C C . ASN A 1 103 ? -0.166 -11.648 17.513 1.00 96.38 103 ASN A C 1
ATOM 801 O O . ASN A 1 103 ? -0.512 -11.104 18.565 1.00 96.38 103 ASN A O 1
ATOM 805 N N . GLU A 1 104 ? -0.112 -10.999 16.351 1.00 95.62 104 GLU A N 1
ATOM 806 C CA . GLU A 1 104 ? -0.549 -9.619 16.211 1.00 95.62 104 GLU A CA 1
ATOM 807 C C . GLU A 1 104 ? -2.074 -9.538 16.332 1.00 95.62 104 GLU A C 1
ATOM 809 O O . GLU A 1 104 ? -2.820 -10.288 15.700 1.00 95.62 104 GLU A O 1
ATOM 814 N N . GLN A 1 105 ? -2.533 -8.629 17.188 1.00 95.44 105 GLN A N 1
ATOM 815 C CA . GLN A 1 105 ? -3.949 -8.436 17.492 1.00 95.44 105 GLN A CA 1
ATOM 816 C C . GLN A 1 105 ? -4.553 -7.292 16.679 1.00 95.44 105 GLN A C 1
ATOM 818 O O . GLN A 1 105 ? -5.769 -7.270 16.488 1.00 95.44 105 GLN A O 1
ATOM 823 N N . ASP A 1 106 ? -3.734 -6.350 16.202 1.00 95.50 106 ASP A N 1
ATOM 824 C CA . ASP A 1 106 ? -4.188 -5.289 15.311 1.00 95.50 106 ASP A CA 1
ATOM 825 C C . ASP A 1 106 ? -4.278 -5.808 13.862 1.00 95.50 106 ASP A C 1
ATOM 827 O O . ASP A 1 106 ? -3.254 -6.004 13.199 1.00 95.50 106 ASP A O 1
ATOM 831 N N . PRO A 1 107 ? -5.492 -5.978 13.303 1.00 95.44 107 PRO A N 1
ATOM 832 C CA . PRO A 1 107 ? -5.652 -6.487 11.946 1.00 95.44 107 PRO A CA 1
ATOM 833 C C . PRO A 1 107 ? -5.151 -5.507 10.871 1.00 95.44 107 PRO A C 1
ATOM 835 O O . PRO A 1 107 ? -5.100 -5.858 9.695 1.00 95.44 107 PRO A O 1
ATOM 838 N N . CYS A 1 108 ? -4.817 -4.272 11.243 1.00 97.44 108 CYS A N 1
ATOM 839 C CA . CYS A 1 108 ? -4.299 -3.245 10.352 1.00 97.44 108 CYS A CA 1
ATOM 840 C C . CYS A 1 108 ? -2.761 -3.160 10.369 1.00 97.44 108 CYS A C 1
ATOM 842 O O . CYS A 1 108 ? -2.196 -2.444 9.542 1.00 97.44 108 CYS A O 1
ATOM 844 N N . GLU A 1 109 ? -2.072 -3.899 11.248 1.00 96.75 109 GLU A N 1
ATOM 845 C CA . GLU A 1 109 ? -0.604 -3.905 11.333 1.00 96.75 109 GLU A CA 1
ATOM 846 C C . GLU A 1 109 ? 0.046 -4.500 10.081 1.00 96.75 109 GLU A C 1
ATOM 848 O O . GLU A 1 109 ? 0.883 -3.856 9.453 1.00 96.75 109 GLU A O 1
ATOM 853 N N . PHE A 1 110 ? -0.359 -5.698 9.656 1.00 97.50 110 PHE A N 1
ATOM 854 C CA . PHE A 1 110 ? 0.247 -6.319 8.477 1.00 97.50 110 PHE A CA 1
ATOM 855 C C . PHE A 1 110 ? 0.065 -5.471 7.199 1.00 97.50 110 PHE A C 1
ATOM 857 O O . PHE A 1 110 ? 1.063 -5.192 6.529 1.00 97.50 110 PHE A O 1
ATOM 864 N N . PRO A 1 111 ? -1.143 -4.970 6.866 1.00 97.06 111 PRO A N 1
ATOM 865 C CA . PRO A 1 111 ? -1.317 -4.067 5.728 1.00 97.06 111 PRO A CA 1
ATOM 866 C C . PRO A 1 111 ? -0.499 -2.778 5.826 1.00 97.06 111 PRO A C 1
ATOM 868 O O . PRO A 1 111 ? 0.000 -2.288 4.811 1.00 97.06 111 PRO A O 1
ATOM 871 N N . TRP A 1 112 ? -0.328 -2.243 7.036 1.00 96.00 112 TRP A N 1
ATOM 872 C CA . TRP A 1 112 ? 0.545 -1.104 7.288 1.00 96.00 112 TRP A CA 1
ATOM 873 C C . TRP A 1 112 ? 2.008 -1.423 6.941 1.00 96.00 112 TRP A C 1
ATOM 875 O O . TRP A 1 112 ? 2.611 -0.693 6.150 1.00 96.00 112 TRP A O 1
ATOM 885 N N . LEU A 1 113 ? 2.552 -2.542 7.430 1.00 95.19 113 LEU A N 1
ATOM 886 C CA . LEU A 1 113 ? 3.919 -2.985 7.122 1.00 95.19 113 LEU A CA 1
ATOM 887 C C . LEU A 1 113 ? 4.136 -3.194 5.618 1.00 95.19 113 LEU A C 1
ATOM 889 O O . LEU A 1 113 ? 5.145 -2.756 5.061 1.00 95.19 113 LEU A O 1
ATOM 893 N N . VAL A 1 114 ? 3.165 -3.814 4.942 1.00 95.81 114 VAL A N 1
ATOM 894 C CA . VAL A 1 114 ? 3.206 -3.993 3.485 1.00 95.81 114 VAL A CA 1
ATOM 895 C C . VAL A 1 114 ? 3.200 -2.643 2.768 1.00 95.81 114 VAL A C 1
ATOM 897 O O . VAL A 1 114 ? 3.991 -2.437 1.847 1.00 95.81 114 VAL A O 1
ATOM 900 N N . SER A 1 115 ? 2.353 -1.702 3.198 1.00 94.88 115 SER A N 1
ATOM 901 C CA . SER A 1 115 ? 2.299 -0.366 2.597 1.00 94.88 115 SER A CA 1
ATOM 902 C C . SER A 1 115 ? 3.630 0.378 2.705 1.00 94.88 115 SER A C 1
ATOM 904 O O . SER A 1 115 ? 4.059 0.985 1.725 1.00 94.88 115 SER A O 1
ATOM 906 N N . ALA A 1 116 ? 4.307 0.259 3.852 1.00 93.38 116 ALA A N 1
ATOM 907 C CA . ALA A 1 116 ? 5.598 0.883 4.103 1.00 93.38 116 ALA A CA 1
ATOM 908 C C . ALA A 1 116 ? 6.705 0.296 3.216 1.00 93.38 116 ALA A C 1
ATOM 910 O O . ALA A 1 116 ? 7.551 1.032 2.712 1.00 93.38 116 ALA A O 1
ATOM 911 N N . CYS A 1 117 ? 6.681 -1.015 2.956 1.00 94.56 117 CYS A N 1
ATOM 912 C CA . CYS A 1 117 ? 7.670 -1.657 2.087 1.00 94.56 117 CYS A CA 1
ATOM 913 C C . CYS A 1 117 ? 7.664 -1.085 0.659 1.00 94.56 117 CYS A C 1
ATOM 915 O O . CYS A 1 117 ? 8.715 -0.768 0.097 1.00 94.56 117 CYS A O 1
ATOM 917 N N . TYR A 1 118 ? 6.473 -0.865 0.094 1.00 91.50 118 TYR A N 1
ATOM 918 C CA . TYR A 1 118 ? 6.319 -0.356 -1.272 1.00 91.50 118 TYR A CA 1
ATOM 919 C C . TYR A 1 118 ? 6.595 1.155 -1.426 1.00 91.50 118 TYR A C 1
ATOM 921 O O . TYR A 1 118 ? 6.533 1.686 -2.535 1.00 91.50 118 TYR A O 1
ATOM 929 N N . GLU A 1 119 ? 6.948 1.876 -0.358 1.00 88.06 119 GLU A N 1
ATOM 930 C CA . GLU A 1 119 ? 7.312 3.302 -0.431 1.00 88.06 119 GLU A CA 1
ATOM 931 C C . GLU A 1 119 ? 8.646 3.571 -1.120 1.00 88.06 119 GLU A C 1
ATOM 933 O O . GLU A 1 119 ? 8.899 4.691 -1.562 1.00 88.06 119 GLU A O 1
ATOM 938 N N . GLY A 1 120 ? 9.498 2.551 -1.251 1.00 81.94 120 GLY A N 1
ATOM 939 C CA . GLY A 1 120 ? 10.804 2.661 -1.903 1.00 81.94 120 GLY A CA 1
ATOM 940 C C . GLY A 1 120 ? 10.752 2.945 -3.411 1.00 81.94 120 GLY A C 1
ATOM 941 O O . GLY A 1 120 ? 11.806 2.988 -4.054 1.00 81.94 120 GLY A O 1
ATOM 942 N N . LEU A 1 121 ? 9.556 3.112 -3.984 1.00 88.00 121 LEU A N 1
ATOM 943 C CA . LEU A 1 121 ? 9.342 3.479 -5.379 1.00 88.00 121 LEU A CA 1
ATOM 944 C C . LEU A 1 121 ? 9.817 4.906 -5.671 1.00 88.00 121 LEU A C 1
ATOM 946 O O . LEU A 1 121 ? 9.519 5.867 -4.961 1.00 88.00 121 LEU A O 1
ATOM 950 N N . LYS A 1 122 ? 10.533 5.057 -6.781 1.00 89.00 122 LYS A N 1
ATOM 951 C CA . LYS A 1 122 ? 11.104 6.323 -7.248 1.00 89.00 122 LYS A CA 1
ATOM 952 C C . LYS A 1 122 ? 10.512 6.709 -8.597 1.00 89.00 122 LYS A C 1
ATOM 954 O O . LYS A 1 122 ? 10.065 5.869 -9.365 1.00 89.00 122 LYS A O 1
ATOM 959 N N . ILE A 1 123 ? 10.605 7.989 -8.962 1.00 88.06 123 ILE A N 1
ATOM 960 C CA . ILE A 1 123 ? 10.223 8.455 -10.313 1.00 88.06 123 ILE A CA 1
ATOM 961 C C . ILE A 1 123 ? 11.017 7.711 -11.407 1.00 88.06 123 ILE A C 1
ATOM 963 O O . ILE A 1 123 ? 10.500 7.462 -12.495 1.00 88.06 123 ILE A O 1
ATOM 967 N N . SER A 1 124 ? 12.260 7.308 -11.117 1.00 90.69 124 SER A N 1
ATOM 968 C CA . SER A 1 124 ? 13.079 6.479 -12.010 1.00 90.69 124 SER A CA 1
ATOM 969 C C . SER A 1 124 ? 12.455 5.121 -12.335 1.00 90.69 124 SER A C 1
ATOM 971 O O . SER A 1 124 ? 12.781 4.558 -13.378 1.00 90.69 124 SER A O 1
ATOM 973 N N . ASP A 1 125 ? 11.551 4.634 -11.489 1.00 93.81 125 ASP A N 1
ATOM 974 C CA . ASP A 1 125 ? 10.910 3.324 -11.606 1.00 93.81 125 ASP A CA 1
ATOM 975 C C . ASP A 1 125 ? 9.689 3.366 -12.533 1.00 93.81 125 ASP A C 1
ATOM 977 O O . ASP A 1 125 ? 9.169 2.327 -12.931 1.00 93.81 125 ASP A O 1
ATOM 981 N N . LEU A 1 126 ? 9.230 4.563 -12.914 1.00 92.06 126 LEU A N 1
ATOM 982 C CA . LEU A 1 126 ? 8.145 4.726 -13.875 1.00 92.06 126 LEU A CA 1
ATOM 983 C C . LEU A 1 126 ? 8.573 4.255 -15.273 1.00 92.06 126 LEU A C 1
ATOM 985 O O . LEU A 1 126 ? 9.717 4.459 -15.706 1.00 92.06 126 LEU A O 1
ATOM 989 N N . ARG A 1 127 ? 7.628 3.703 -16.039 1.00 91.50 127 ARG A N 1
ATOM 990 C CA . ARG A 1 127 ? 7.841 3.438 -17.469 1.00 91.50 127 ARG A CA 1
ATOM 991 C C . ARG A 1 127 ? 8.176 4.745 -18.208 1.00 91.50 127 ARG A C 1
ATOM 993 O O . ARG A 1 127 ? 7.634 5.794 -17.855 1.00 91.50 127 ARG A O 1
ATOM 1000 N N . PRO A 1 128 ? 9.014 4.708 -19.264 1.00 85.00 128 PRO A N 1
ATOM 1001 C CA . PRO A 1 128 ? 9.475 5.909 -19.976 1.00 85.00 128 PRO A CA 1
ATOM 1002 C C . PRO A 1 128 ? 8.353 6.863 -20.399 1.00 85.00 128 PRO A C 1
ATOM 1004 O O . PRO A 1 128 ? 8.427 8.061 -20.152 1.00 85.00 128 PRO A O 1
ATOM 1007 N N . GLN A 1 129 ? 7.262 6.311 -20.927 1.00 81.31 129 GLN A N 1
ATOM 1008 C CA . GLN A 1 129 ? 6.079 7.062 -21.356 1.00 81.31 129 GLN A CA 1
ATOM 1009 C C . GLN A 1 129 ? 5.408 7.897 -20.248 1.00 81.31 129 GLN A C 1
ATOM 1011 O O . GLN A 1 129 ? 4.733 8.875 -20.547 1.00 81.31 129 GLN A O 1
ATOM 1016 N N . LEU A 1 130 ? 5.604 7.548 -18.972 1.00 81.06 130 LEU A N 1
ATOM 1017 C CA . LEU A 1 130 ? 5.062 8.278 -17.820 1.00 81.06 130 LEU A CA 1
ATOM 1018 C C . LEU A 1 130 ? 6.074 9.243 -17.185 1.00 81.06 130 LEU A C 1
ATOM 1020 O O . LEU A 1 130 ? 5.671 10.176 -16.490 1.00 81.06 130 LEU A O 1
ATOM 1024 N N . LYS A 1 131 ? 7.375 9.064 -17.446 1.00 76.25 131 LYS A N 1
ATOM 1025 C CA . LYS A 1 131 ? 8.431 9.964 -16.952 1.00 76.25 131 LYS A CA 1
ATOM 1026 C C . LYS A 1 131 ? 8.285 11.368 -17.543 1.00 76.25 131 LYS A C 1
ATOM 1028 O O . LYS A 1 131 ? 8.317 12.350 -16.802 1.00 76.25 131 LYS A O 1
ATOM 1033 N N . GLU A 1 132 ? 8.028 11.459 -18.846 1.00 69.44 132 GLU A N 1
ATOM 1034 C CA . GLU A 1 132 ? 7.871 12.735 -19.563 1.00 69.44 132 GLU A CA 1
ATOM 1035 C C . GLU A 1 132 ? 6.658 13.549 -19.075 1.00 69.44 132 GLU A C 1
ATOM 1037 O O . GLU A 1 132 ? 6.737 14.767 -18.904 1.00 69.44 132 GLU A O 1
ATOM 1042 N N . LEU A 1 133 ? 5.550 12.872 -18.748 1.00 65.06 133 LEU A N 1
ATOM 1043 C CA . LEU A 1 133 ? 4.357 13.498 -18.162 1.00 65.06 133 LEU A CA 1
ATOM 1044 C C . LEU A 1 133 ? 4.660 14.152 -16.806 1.00 65.06 133 LEU A C 1
ATOM 1046 O O . LEU A 1 133 ? 4.223 15.275 -16.538 1.00 65.06 133 LEU A O 1
ATOM 1050 N N . HIS A 1 134 ? 5.450 13.485 -15.961 1.00 64.69 134 HIS A N 1
ATOM 1051 C CA . HIS A 1 134 ? 5.852 14.039 -14.671 1.00 64.69 134 HIS A CA 1
ATOM 1052 C C . HIS A 1 134 ? 6.777 15.261 -14.832 1.00 64.69 134 HIS A C 1
ATOM 1054 O O . HIS A 1 134 ? 6.622 16.257 -14.119 1.00 64.69 134 HIS A O 1
ATOM 1060 N N . HIS A 1 135 ? 7.716 15.227 -15.784 1.00 62.31 135 HIS A N 1
ATOM 1061 C CA . HIS A 1 135 ? 8.600 16.364 -16.063 1.00 62.31 135 HIS A CA 1
ATOM 1062 C C . HIS A 1 135 ? 7.828 17.600 -16.548 1.00 62.31 135 HIS A C 1
ATOM 1064 O O . HIS A 1 135 ? 8.066 18.700 -16.043 1.00 62.31 135 HIS A O 1
ATOM 1070 N N . HIS A 1 136 ? 6.848 17.434 -17.440 1.00 59.69 136 HIS A N 1
ATOM 1071 C CA . HIS A 1 136 ? 6.023 18.548 -17.915 1.00 59.69 136 HIS A CA 1
ATOM 1072 C C . HIS A 1 136 ? 5.116 19.146 -16.831 1.00 59.69 136 HIS A C 1
ATOM 1074 O O . HIS A 1 136 ? 5.028 20.371 -16.725 1.00 59.69 136 HIS A O 1
ATOM 1080 N N . SER A 1 137 ? 4.510 18.316 -15.974 1.00 58.38 137 SER A N 1
ATOM 1081 C CA . SER A 1 137 ? 3.683 18.809 -14.862 1.00 58.38 137 SER A CA 1
ATOM 1082 C C . SER A 1 137 ? 4.484 19.645 -13.858 1.00 58.38 137 SER A C 1
ATOM 1084 O O . SER A 1 137 ? 3.942 20.572 -13.258 1.00 58.38 137 SER A O 1
ATOM 1086 N N . ARG A 1 138 ? 5.777 19.347 -13.672 1.00 57.22 138 ARG A N 1
ATOM 1087 C CA . ARG A 1 138 ? 6.648 20.088 -12.747 1.00 57.22 138 ARG A CA 1
ATOM 1088 C C . ARG A 1 138 ? 7.168 21.397 -13.348 1.00 57.22 138 ARG A C 1
ATOM 1090 O O . ARG A 1 138 ? 7.252 22.395 -12.635 1.00 57.22 138 ARG A O 1
ATOM 1097 N N . SER A 1 139 ? 7.448 21.425 -14.651 1.00 55.72 139 SER A N 1
ATOM 1098 C CA . SER A 1 139 ? 7.865 22.646 -15.360 1.00 55.72 139 SER A CA 1
ATOM 1099 C C . SER A 1 139 ? 6.743 23.687 -15.477 1.00 55.72 139 SER A C 1
ATOM 1101 O O . SER A 1 139 ? 7.022 24.884 -15.502 1.00 55.72 139 SER A O 1
ATOM 1103 N N . GLY A 1 140 ? 5.473 23.261 -15.469 1.00 43.44 140 GLY A N 1
ATOM 1104 C CA . GLY A 1 140 ? 4.312 24.161 -15.475 1.00 43.44 140 GLY A CA 1
ATOM 1105 C C . GLY A 1 140 ? 4.112 24.971 -14.185 1.00 43.44 140 GLY A C 1
ATOM 1106 O O . GLY A 1 140 ? 3.513 26.042 -14.227 1.00 43.44 140 GLY A O 1
ATOM 1107 N N . HIS A 1 141 ? 4.654 24.523 -13.047 1.00 50.41 141 HIS A N 1
ATOM 1108 C CA . HIS A 1 141 ? 4.538 25.242 -11.770 1.00 50.41 141 HIS A CA 1
ATOM 1109 C C . HIS A 1 141 ? 5.622 26.309 -11.539 1.00 50.41 141 HIS A C 1
ATOM 1111 O O . HIS A 1 141 ? 5.505 27.093 -10.600 1.00 50.41 141 HIS A O 1
ATOM 1117 N N . HIS A 1 142 ? 6.647 26.395 -12.395 1.00 46.53 142 HIS A N 1
ATOM 1118 C CA . HIS A 1 142 ? 7.737 27.369 -12.241 1.00 46.53 142 HIS A CA 1
ATOM 1119 C C . HIS A 1 142 ? 7.572 28.668 -13.053 1.00 46.53 142 HIS A C 1
ATOM 1121 O O . HIS A 1 142 ? 8.404 29.563 -12.925 1.00 46.53 142 HIS A O 1
ATOM 1127 N N . HIS A 1 143 ? 6.495 28.837 -13.828 1.00 42.88 143 HIS A N 1
ATOM 1128 C CA . HIS A 1 143 ? 6.300 30.002 -14.707 1.00 42.88 143 HIS A CA 1
ATOM 1129 C C . HIS A 1 143 ? 5.274 31.035 -14.208 1.00 42.88 143 HIS A C 1
ATOM 1131 O O . HIS A 1 143 ? 4.555 31.634 -15.001 1.00 42.88 143 HIS A O 1
ATOM 1137 N N . SER A 1 144 ? 5.221 31.306 -12.900 1.00 43.72 144 SER A N 1
ATOM 1138 C CA . SER A 1 144 ? 4.415 32.423 -12.381 1.00 43.72 144 SER A CA 1
ATOM 1139 C C . SER A 1 144 ? 5.097 33.163 -11.230 1.00 43.72 144 SER A C 1
ATOM 1141 O O . SER A 1 144 ? 4.579 33.238 -10.122 1.00 43.72 144 SER A O 1
ATOM 1143 N N . SER A 1 145 ? 6.292 33.698 -11.490 1.00 47.25 145 SER A N 1
ATOM 1144 C CA . SER A 1 145 ? 6.850 34.864 -10.786 1.00 47.25 145 SER A CA 1
ATOM 1145 C C . SER A 1 145 ? 8.069 35.395 -11.543 1.00 47.25 145 SER A C 1
ATOM 1147 O O . SER A 1 145 ? 9.193 34.941 -11.364 1.00 47.25 145 SER A O 1
ATOM 1149 N N . SER A 1 146 ? 7.852 36.379 -12.409 1.00 41.09 146 SER A N 1
ATOM 1150 C CA . SER A 1 146 ? 8.898 37.325 -12.809 1.00 41.09 146 SER A CA 1
ATOM 1151 C C . SER A 1 146 ? 8.340 38.728 -12.649 1.00 41.09 146 SER A C 1
ATOM 1153 O O . SER A 1 146 ? 7.926 39.376 -13.603 1.00 41.09 146 SER A O 1
ATOM 1155 N N . GLY A 1 147 ? 8.293 39.164 -11.390 1.00 36.16 147 GLY A N 1
ATOM 1156 C CA . GLY A 1 147 ? 8.298 40.578 -11.054 1.00 36.16 147 GLY A CA 1
ATOM 1157 C C . GLY A 1 147 ? 9.725 41.100 -11.200 1.00 36.16 147 GLY A C 1
ATOM 1158 O O . GLY A 1 147 ? 10.671 40.510 -10.681 1.00 36.16 147 GLY A O 1
ATOM 1159 N N . HIS A 1 148 ? 9.872 42.180 -11.961 1.00 44.06 148 HIS A N 1
ATOM 1160 C CA . HIS A 1 148 ? 11.107 42.929 -12.127 1.00 44.06 148 HIS A CA 1
ATOM 1161 C C . HIS A 1 148 ? 11.746 43.303 -10.786 1.00 44.06 148 HIS A C 1
ATOM 1163 O O . HIS A 1 148 ? 11.121 43.976 -9.975 1.00 44.06 148 HIS A O 1
ATOM 1169 N N . HIS A 1 149 ? 13.033 42.995 -10.622 1.00 41.50 149 HIS A N 1
ATOM 1170 C CA . HIS A 1 149 ? 13.922 43.813 -9.806 1.00 41.50 149 HIS A CA 1
ATOM 1171 C C . HIS A 1 149 ? 15.330 43.838 -10.405 1.00 41.50 149 HIS A C 1
ATOM 1173 O O . HIS A 1 149 ? 16.045 42.841 -10.458 1.00 41.50 149 HIS A O 1
ATOM 1179 N N . HIS A 1 150 ? 15.721 45.030 -10.855 1.00 43.88 150 HIS A N 1
ATOM 1180 C CA . HIS A 1 150 ? 17.106 45.423 -11.067 1.00 43.88 150 HIS A CA 1
ATOM 1181 C C . HIS A 1 150 ? 17.886 45.314 -9.751 1.00 43.88 150 HIS A C 1
ATOM 1183 O O . HIS A 1 150 ? 17.475 45.924 -8.763 1.00 43.88 150 HIS A O 1
ATOM 1189 N N . SER A 1 151 ? 19.058 44.668 -9.760 1.00 38.16 151 SER A N 1
ATOM 1190 C CA . SER A 1 151 ? 20.256 45.207 -9.094 1.00 38.16 151 SER A CA 1
ATOM 1191 C C . SER A 1 151 ? 21.545 44.433 -9.393 1.00 38.16 151 SER A C 1
ATOM 1193 O O . SER A 1 151 ? 21.668 43.245 -9.131 1.00 38.16 151 SER A O 1
ATOM 1195 N N . ARG A 1 152 ? 22.505 45.208 -9.910 1.00 37.91 152 ARG A N 1
ATOM 1196 C CA . ARG A 1 152 ? 23.959 45.211 -9.671 1.00 37.91 152 ARG A CA 1
ATOM 1197 C C . ARG A 1 152 ? 24.751 43.894 -9.675 1.00 37.91 152 ARG A C 1
ATOM 1199 O O . ARG A 1 152 ? 24.860 43.173 -8.693 1.00 37.91 152 ARG A O 1
ATOM 1206 N N . SER A 1 153 ? 25.485 43.762 -10.778 1.00 36.19 153 SER A N 1
ATOM 1207 C CA . SER A 1 153 ? 26.731 43.017 -10.940 1.00 36.19 153 SER A CA 1
ATOM 1208 C C . SER A 1 153 ? 27.835 43.534 -10.006 1.00 36.19 153 SER A C 1
ATOM 1210 O O . SER A 1 153 ? 28.196 44.708 -10.073 1.00 36.19 153 SER A O 1
ATOM 1212 N N . HIS A 1 154 ? 28.410 42.646 -9.193 1.00 42.19 154 HIS A N 1
ATOM 1213 C CA . HIS A 1 154 ? 29.798 42.749 -8.748 1.00 42.19 154 HIS A CA 1
ATOM 1214 C C . HIS A 1 154 ? 30.493 41.395 -8.906 1.00 42.19 154 HIS A C 1
ATOM 1216 O O . HIS A 1 154 ? 29.996 40.340 -8.527 1.00 42.19 154 HIS A O 1
ATOM 1222 N N . ARG A 1 155 ? 31.654 41.484 -9.548 1.00 43.09 155 ARG A N 1
ATOM 1223 C CA . ARG A 1 155 ? 32.583 40.442 -9.972 1.00 43.09 155 ARG A CA 1
ATOM 1224 C C . ARG A 1 155 ? 33.543 40.138 -8.817 1.00 43.09 155 ARG A C 1
ATOM 1226 O O . ARG A 1 155 ? 34.133 41.088 -8.326 1.00 43.09 155 ARG A O 1
ATOM 1233 N N . HIS A 1 156 ? 33.769 38.870 -8.460 1.00 39.50 156 HIS A N 1
ATOM 1234 C CA . HIS A 1 156 ? 35.058 38.381 -7.942 1.00 39.50 156 HIS A CA 1
ATOM 1235 C C . HIS A 1 156 ? 35.213 36.863 -8.163 1.00 39.50 156 HIS A C 1
ATOM 1237 O O . HIS A 1 156 ? 34.246 36.111 -8.177 1.00 39.50 156 HIS A O 1
ATOM 1243 N N . GLN A 1 157 ? 36.458 36.486 -8.447 1.00 38.28 157 GLN A N 1
ATOM 1244 C CA . GLN A 1 157 ? 36.977 35.219 -8.975 1.00 38.28 157 GLN A CA 1
ATOM 1245 C C . GLN A 1 157 ? 37.188 34.118 -7.901 1.00 38.28 157 GLN A C 1
ATOM 1247 O O . GLN A 1 157 ? 37.020 34.398 -6.716 1.00 38.28 157 GLN A O 1
ATOM 1252 N N . PRO A 1 158 ? 37.544 32.874 -8.306 1.00 44.47 158 PRO A N 1
ATOM 1253 C CA . PRO A 1 158 ? 37.402 31.656 -7.504 1.00 44.47 158 PRO A CA 1
ATOM 1254 C C . PRO A 1 158 ? 38.666 31.285 -6.714 1.00 44.47 158 PRO A C 1
ATOM 1256 O O . PRO A 1 158 ? 39.779 31.597 -7.133 1.00 44.47 158 PRO A O 1
ATOM 1259 N N . ILE A 1 159 ? 38.503 30.527 -5.621 1.00 44.38 159 ILE A N 1
ATOM 1260 C CA . ILE A 1 159 ? 39.607 29.843 -4.929 1.00 44.38 159 ILE A CA 1
ATOM 1261 C C . ILE A 1 159 ? 39.243 28.372 -4.673 1.00 44.38 159 ILE A C 1
ATOM 1263 O O . ILE A 1 159 ? 38.194 28.038 -4.131 1.00 44.38 159 ILE A O 1
ATOM 1267 N N . SER A 1 160 ? 40.164 27.524 -5.123 1.00 39.44 160 SER A N 1
ATOM 1268 C CA . SER A 1 160 ? 40.307 26.077 -4.954 1.00 39.44 160 SER A CA 1
ATOM 1269 C C . SER A 1 160 ? 40.524 25.665 -3.490 1.00 39.44 160 SER A C 1
ATOM 1271 O O . SER A 1 160 ? 41.246 26.359 -2.787 1.00 39.44 160 SER A O 1
ATOM 1273 N N . HIS A 1 161 ? 39.984 24.517 -3.049 1.00 45.28 161 HIS A N 1
ATOM 1274 C CA . HIS A 1 161 ? 40.762 23.353 -2.567 1.00 45.28 161 HIS A CA 1
ATOM 1275 C C . HIS A 1 161 ? 39.884 22.240 -1.944 1.00 45.28 161 HIS A C 1
ATOM 1277 O O . HIS A 1 161 ? 38.936 22.484 -1.206 1.00 45.28 161 HIS A O 1
ATOM 1283 N N . ARG A 1 162 ? 40.267 20.994 -2.266 1.00 45.22 162 ARG A N 1
ATOM 1284 C CA . ARG A 1 162 ? 39.897 19.696 -1.662 1.00 45.22 162 ARG A CA 1
ATOM 1285 C C . ARG A 1 162 ? 39.976 19.683 -0.125 1.00 45.22 162 ARG A C 1
ATOM 1287 O O . ARG A 1 162 ? 40.976 20.149 0.402 1.00 45.22 162 ARG A O 1
ATOM 1294 N N . HIS A 1 163 ? 39.071 18.948 0.537 1.00 42.41 163 HIS A N 1
ATOM 1295 C CA . HIS A 1 163 ? 39.408 17.774 1.370 1.00 42.41 163 HIS A CA 1
ATOM 1296 C C . HIS A 1 163 ? 38.161 16.971 1.815 1.00 42.41 163 HIS A C 1
ATOM 1298 O O . HIS A 1 163 ? 37.032 17.422 1.682 1.00 42.41 163 HIS A O 1
ATOM 1304 N N . GLN A 1 164 ? 38.419 15.722 2.209 1.00 46.50 164 GLN A N 1
ATOM 1305 C CA . GLN A 1 164 ? 37.575 14.516 2.249 1.00 46.50 164 GLN A CA 1
ATOM 1306 C C . GLN A 1 164 ? 36.533 14.427 3.390 1.00 46.50 164 GLN A C 1
ATOM 1308 O O . GLN A 1 164 ? 36.628 15.172 4.362 1.00 46.50 164 GLN A O 1
ATOM 1313 N N . PRO A 1 165 ? 35.577 13.472 3.305 1.00 41.31 165 PRO A N 1
ATOM 1314 C CA . PRO A 1 165 ? 34.558 13.231 4.329 1.00 41.31 165 PRO A CA 1
ATOM 1315 C C . PRO A 1 165 ? 35.079 12.414 5.524 1.00 41.31 165 PRO A C 1
ATOM 1317 O O . PRO A 1 165 ? 35.791 11.424 5.358 1.00 41.31 165 PRO A O 1
ATOM 1320 N N . ILE A 1 166 ? 34.657 12.800 6.731 1.00 47.12 166 ILE A N 1
ATOM 1321 C CA . ILE A 1 166 ? 34.861 12.051 7.979 1.00 47.12 166 ILE A CA 1
ATOM 1322 C C . ILE A 1 166 ? 33.623 11.179 8.221 1.00 47.12 166 ILE A C 1
ATOM 1324 O O . ILE A 1 166 ? 32.524 11.695 8.413 1.00 47.12 166 ILE A O 1
ATOM 1328 N N . ALA A 1 167 ? 33.806 9.859 8.220 1.00 46.34 167 ALA A N 1
ATOM 1329 C CA . ALA A 1 167 ? 32.815 8.891 8.682 1.00 46.34 167 ALA A CA 1
ATOM 1330 C C . ALA A 1 167 ? 32.960 8.665 10.203 1.00 46.34 167 ALA A C 1
ATOM 1332 O O . ALA A 1 167 ? 34.089 8.500 10.673 1.00 46.34 167 ALA A O 1
ATOM 1333 N N . PRO A 1 168 ? 31.867 8.600 10.983 1.00 52.31 168 PRO A N 1
ATOM 1334 C CA . PRO A 1 168 ? 31.928 8.156 12.371 1.00 52.31 168 PRO A CA 1
ATOM 1335 C C . PRO A 1 168 ? 31.786 6.627 12.484 1.00 52.31 168 PRO A C 1
ATOM 1337 O O . PRO A 1 168 ? 30.797 6.035 12.058 1.00 52.31 168 PRO A O 1
ATOM 1340 N N . GLN A 1 169 ? 32.791 5.999 13.096 1.00 45.91 169 GLN A N 1
ATOM 1341 C CA . GLN A 1 169 ? 32.800 4.601 13.535 1.00 45.91 169 GLN A CA 1
ATOM 1342 C C . GLN A 1 169 ? 31.919 4.438 14.785 1.00 45.91 169 GLN A C 1
ATOM 1344 O O . GLN A 1 169 ? 32.240 4.991 15.837 1.00 45.91 169 GLN A O 1
ATOM 1349 N N . ILE A 1 170 ? 30.840 3.657 14.699 1.00 56.06 170 ILE A N 1
ATOM 1350 C CA . ILE A 1 170 ? 30.053 3.216 15.861 1.00 56.06 170 ILE A CA 1
ATOM 1351 C C . ILE A 1 170 ? 30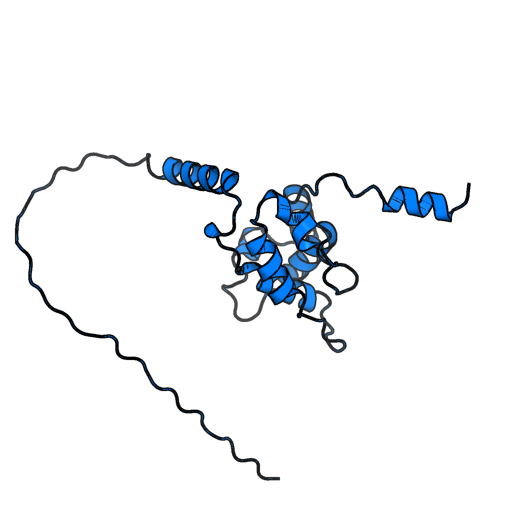.449 1.766 16.164 1.00 56.06 170 ILE A C 1
ATOM 1353 O O . ILE A 1 170 ? 30.166 0.863 15.380 1.00 56.06 170 ILE A O 1
ATOM 1357 N N . GLN A 1 171 ? 31.112 1.538 17.302 1.00 55.34 171 GLN A N 1
ATOM 1358 C CA . GLN A 1 171 ? 31.375 0.191 17.818 1.00 55.34 171 GLN A CA 1
ATOM 1359 C C . GLN A 1 171 ? 30.146 -0.375 18.559 1.00 55.34 171 GLN A C 1
ATOM 1361 O O . GLN A 1 171 ? 29.500 0.362 19.309 1.00 55.34 171 GLN A O 1
ATOM 1366 N N . PRO A 1 172 ? 29.845 -1.682 18.440 1.00 49.22 172 PRO A N 1
ATOM 1367 C CA . PRO A 1 172 ? 28.782 -2.326 19.202 1.00 49.22 172 PRO A CA 1
ATOM 1368 C C . PRO A 1 172 ? 29.227 -2.680 20.630 1.00 49.22 172 PRO A C 1
ATOM 1370 O O . PRO A 1 172 ? 30.232 -3.354 20.862 1.00 49.22 172 PRO A O 1
ATOM 1373 N N . ARG A 1 173 ? 28.426 -2.254 21.612 1.00 52.19 173 ARG A N 1
ATOM 1374 C CA . ARG A 1 173 ? 28.580 -2.593 23.031 1.00 52.19 173 ARG A CA 1
ATOM 1375 C C . ARG A 1 173 ? 27.953 -3.965 23.296 1.00 52.19 173 ARG A C 1
ATOM 1377 O O . ARG A 1 173 ? 26.734 -4.101 23.334 1.00 52.19 173 ARG A O 1
ATOM 1384 N N . VAL A 1 174 ? 28.796 -4.971 23.511 1.00 56.97 174 VAL A N 1
ATOM 1385 C CA . VAL A 1 174 ? 28.409 -6.316 23.964 1.00 56.97 174 VAL A CA 1
ATOM 1386 C C . VAL A 1 174 ? 27.719 -6.219 25.332 1.00 56.97 174 VAL A C 1
ATOM 1388 O O . VAL A 1 174 ? 28.334 -5.809 26.319 1.00 56.97 174 VAL A O 1
ATOM 1391 N N . ARG A 1 175 ? 26.433 -6.589 25.407 1.00 55.50 175 ARG A N 1
ATOM 1392 C CA . ARG A 1 175 ? 25.703 -6.741 26.675 1.00 55.50 175 ARG A CA 1
ATOM 1393 C C . ARG A 1 175 ? 25.936 -8.153 27.211 1.00 55.50 175 ARG A C 1
ATOM 1395 O O . ARG A 1 175 ? 25.575 -9.147 26.595 1.00 55.50 175 ARG A O 1
ATOM 1402 N N . ARG A 1 176 ? 26.574 -8.201 28.375 1.00 56.66 176 ARG A N 1
ATOM 1403 C CA . ARG A 1 176 ? 26.890 -9.387 29.170 1.00 56.66 176 ARG A CA 1
ATOM 1404 C C . ARG A 1 176 ? 25.592 -9.977 29.740 1.00 56.66 176 ARG A C 1
ATOM 1406 O O . ARG A 1 176 ? 24.928 -9.307 30.526 1.00 56.66 176 ARG A O 1
ATOM 1413 N N . GLN A 1 177 ? 25.255 -11.210 29.365 1.00 51.72 177 GLN A N 1
ATOM 1414 C CA . GLN A 1 177 ? 24.321 -12.047 30.122 1.00 51.72 177 GLN A CA 1
ATOM 1415 C C . GLN A 1 177 ? 24.979 -12.451 31.449 1.00 51.72 177 GLN A C 1
ATOM 1417 O O . GLN A 1 177 ? 26.145 -12.853 31.479 1.00 51.72 177 GLN A O 1
ATOM 1422 N N . LYS A 1 178 ? 24.230 -12.351 32.543 1.00 55.00 178 LYS A N 1
ATOM 1423 C CA . LYS A 1 178 ? 24.425 -13.151 33.752 1.00 55.00 178 LYS A CA 1
ATOM 1424 C C . LYS A 1 178 ? 23.046 -13.664 34.154 1.00 55.00 178 LYS A C 1
ATOM 1426 O O . LYS A 1 178 ? 22.116 -12.861 34.232 1.00 55.00 178 LYS A O 1
ATOM 1431 N N . GLY A 1 179 ? 22.957 -14.986 34.277 1.00 49.38 179 GLY A N 1
ATOM 1432 C CA . GLY A 1 179 ? 21.852 -15.675 34.935 1.00 49.38 179 GLY A CA 1
ATOM 1433 C C . GLY A 1 179 ? 21.966 -15.626 36.447 1.00 49.38 179 GLY A C 1
ATOM 1434 O O . GLY A 1 179 ? 22.768 -14.805 36.955 1.00 49.38 179 GLY A O 1
#

Sequence (179 aa):
MNLITFLFLVGAFRTAFVESGKVKEMCLAQEGVTAEEVKARHHQEIPDPKVKCFFRCFLENIGLLADNEIVPGGFAKVFGKILSDEAIERMEQDCNAIKADPNEQDPCEFPWLVSACYEGLKISDLRPQLKELHHHSRSGHHHSSSGHHHSRSHRHQPISHRHQPIAPQIQPRVRRQKG